Protein AF-E1TFX8-F1 (afdb_monomer_lite)

Foldseek 3Di:
DPPPPVVVVVVVVVVVVVVVVVPPPDDPDPPLVVVLVVLLVVLVVVLVVPPDDDDDLVVQLVSLVVSCVDPCCVVCVVSSVVSNVSSVVVVVVND

Structure (mmCIF, N/CA/C/O backbone):
data_AF-E1TFX8-F1
#
_entry.id   AF-E1TFX8-F1
#
loop_
_atom_site.group_PDB
_atom_site.id
_atom_site.type_symbol
_atom_site.label_atom_id
_atom_site.label_alt_id
_atom_site.label_comp_id
_atom_site.label_asym_id
_atom_site.label_entity_id
_atom_site.label_seq_id
_atom_site.pdbx_PDB_ins_code
_atom_site.Cartn_x
_atom_site.Cartn_y
_atom_site.Cartn_z
_atom_site.occupancy
_atom_site.B_iso_or_equiv
_atom_site.auth_seq_id
_atom_site.auth_comp_id
_atom_site.auth_asym_id
_atom_site.auth_atom_id
_atom_site.pdbx_PDB_model_num
ATOM 1 N N . MET A 1 1 ? -15.865 -39.625 -7.731 1.00 44.94 1 MET A N 1
ATOM 2 C CA . MET A 1 1 ? -14.517 -40.055 -7.296 1.00 44.94 1 MET A CA 1
ATOM 3 C C . MET A 1 1 ? -13.523 -39.767 -8.419 1.00 44.94 1 MET A C 1
ATOM 5 O O . MET A 1 1 ? -13.302 -40.648 -9.228 1.00 44.94 1 MET A O 1
ATOM 9 N N . ASN A 1 2 ? -12.925 -38.571 -8.484 1.00 45.44 2 ASN A N 1
ATOM 10 C CA . ASN A 1 2 ? -11.889 -38.249 -9.484 1.00 45.44 2 ASN A CA 1
ATOM 11 C C . ASN A 1 2 ? -10.609 -37.777 -8.777 1.00 45.44 2 ASN A C 1
ATOM 13 O O . ASN A 1 2 ? -10.224 -36.623 -8.875 1.00 45.44 2 ASN A O 1
ATOM 17 N N . LYS A 1 3 ? -9.952 -38.673 -8.028 1.00 53.53 3 LYS A N 1
ATOM 18 C CA . LYS A 1 3 ? -8.684 -38.379 -7.325 1.00 53.53 3 LYS A CA 1
ATOM 19 C C . LYS A 1 3 ? -7.437 -38.431 -8.230 1.00 53.53 3 LYS A C 1
ATOM 21 O O . LYS A 1 3 ? -6.325 -38.296 -7.734 1.00 53.53 3 LYS A O 1
ATOM 26 N N . LEU A 1 4 ? -7.609 -38.646 -9.536 1.00 51.16 4 LEU A N 1
ATOM 27 C CA . LEU A 1 4 ? -6.503 -38.818 -10.488 1.00 51.16 4 LEU A CA 1
ATOM 28 C C . LEU A 1 4 ? -6.177 -37.551 -11.297 1.00 51.16 4 LEU A C 1
ATOM 30 O O . LEU A 1 4 ? -5.059 -37.427 -11.784 1.00 51.16 4 LEU A O 1
ATOM 34 N N . GLN A 1 5 ? -7.100 -36.590 -11.411 1.00 49.12 5 GLN A N 1
ATOM 35 C CA . GLN A 1 5 ? -6.874 -35.364 -12.195 1.00 49.12 5 GLN A CA 1
ATOM 36 C C . GLN A 1 5 ? -6.106 -34.275 -11.424 1.00 49.12 5 GLN A C 1
ATOM 38 O O . GLN A 1 5 ? -5.319 -33.556 -12.035 1.00 49.12 5 GLN A O 1
ATOM 43 N N . ASP A 1 6 ? -6.214 -34.223 -10.092 1.00 49.66 6 ASP A N 1
ATOM 44 C CA . ASP A 1 6 ? -5.474 -33.249 -9.268 1.00 49.66 6 ASP A CA 1
ATOM 45 C C . ASP A 1 6 ? -3.960 -33.522 -9.194 1.00 49.66 6 ASP A C 1
ATOM 47 O O . ASP A 1 6 ? -3.158 -32.599 -9.043 1.00 49.66 6 ASP A O 1
ATOM 51 N N . GLN A 1 7 ? -3.531 -34.780 -9.343 1.00 48.00 7 GLN A N 1
ATOM 52 C CA . GLN A 1 7 ? -2.107 -35.136 -9.252 1.00 48.00 7 GLN A CA 1
ATOM 53 C C . GLN A 1 7 ? -1.314 -34.739 -10.506 1.00 48.00 7 GLN A C 1
ATOM 55 O O . GLN A 1 7 ? -0.148 -34.359 -10.397 1.00 48.00 7 GLN A O 1
ATOM 60 N N . PHE A 1 8 ? -1.942 -34.753 -11.687 1.00 44.53 8 PHE A N 1
ATOM 61 C CA . PHE A 1 8 ? -1.293 -34.321 -12.930 1.00 44.53 8 PHE A CA 1
ATOM 62 C C . PHE A 1 8 ? -1.106 -32.797 -13.005 1.00 44.53 8 PHE A C 1
ATOM 64 O O . PHE A 1 8 ? -0.107 -32.324 -13.556 1.00 44.53 8 PHE A O 1
ATOM 71 N N . TYR A 1 9 ? -2.011 -32.021 -12.398 1.00 47.06 9 TYR A N 1
ATOM 72 C CA . TYR A 1 9 ? -1.884 -30.562 -12.340 1.00 47.06 9 TYR A CA 1
ATOM 73 C C . TYR A 1 9 ? -0.759 -30.126 -11.385 1.00 47.06 9 TYR A C 1
ATOM 75 O O . TYR A 1 9 ? 0.085 -29.311 -11.754 1.00 47.06 9 TYR A O 1
ATOM 83 N N . ALA A 1 10 ? -0.662 -30.748 -10.205 1.00 49.34 10 ALA A N 1
ATOM 84 C CA . ALA A 1 10 ? 0.367 -30.419 -9.215 1.00 49.34 10 ALA A CA 1
ATOM 85 C C . ALA A 1 10 ? 1.794 -30.824 -9.645 1.00 49.34 10 ALA A C 1
ATOM 87 O O . ALA A 1 10 ? 2.758 -30.104 -9.370 1.00 49.34 10 ALA A O 1
ATOM 88 N N . ALA A 1 11 ? 1.952 -31.951 -10.352 1.00 46.88 11 ALA A N 1
ATOM 89 C CA . ALA A 1 11 ? 3.259 -32.394 -10.848 1.00 46.88 11 ALA A CA 1
ATOM 90 C C . ALA A 1 11 ? 3.850 -31.425 -11.892 1.00 46.88 11 ALA A C 1
ATOM 92 O O . ALA A 1 11 ? 5.063 -31.202 -11.928 1.00 46.88 11 ALA A O 1
ATOM 93 N N . SER A 1 12 ? 2.985 -30.786 -12.685 1.00 51.91 12 SER A N 1
ATOM 94 C CA . SER A 1 12 ? 3.381 -29.825 -13.718 1.00 51.91 12 SER A CA 1
ATOM 95 C C . SER A 1 12 ? 3.912 -28.508 -13.129 1.00 51.91 12 SER A C 1
ATOM 97 O O . SER A 1 12 ? 4.822 -27.905 -13.698 1.00 51.91 12 SER A O 1
ATOM 99 N N . ASP A 1 13 ? 3.411 -28.068 -11.968 1.00 51.69 13 ASP A N 1
ATOM 100 C CA . ASP A 1 13 ? 3.876 -26.847 -11.290 1.00 51.69 13 ASP A CA 1
ATOM 101 C C . ASP A 1 13 ? 5.268 -27.003 -10.656 1.00 51.69 13 ASP A C 1
ATOM 103 O O . ASP A 1 13 ? 6.104 -26.098 -10.743 1.00 51.69 13 ASP A O 1
ATOM 107 N N . CYS A 1 14 ? 5.545 -28.154 -10.037 1.00 49.97 14 CYS A N 1
ATOM 108 C CA . CYS A 1 14 ? 6.843 -28.426 -9.413 1.00 49.97 14 CYS A CA 1
ATOM 109 C C . CYS A 1 14 ? 7.969 -28.552 -10.451 1.00 49.97 14 CYS A C 1
ATOM 111 O O . CYS A 1 14 ? 9.076 -28.057 -10.223 1.00 49.97 14 CYS A O 1
ATOM 113 N N . GLN A 1 15 ? 7.685 -29.166 -11.604 1.00 52.56 15 GLN A N 1
ATOM 114 C CA . GLN A 1 15 ? 8.660 -29.315 -12.686 1.00 52.56 15 GLN A CA 1
ATOM 115 C C . GLN A 1 15 ? 8.993 -27.959 -13.332 1.00 52.56 15 GLN A C 1
ATOM 117 O O . GLN A 1 15 ? 10.169 -27.630 -13.499 1.00 52.56 15 GLN A O 1
ATOM 122 N N . ARG A 1 16 ? 7.978 -27.109 -13.555 1.00 53.22 16 ARG A N 1
ATOM 123 C CA . ARG A 1 16 ? 8.148 -25.742 -14.083 1.00 53.22 16 ARG A CA 1
ATOM 124 C C . ARG A 1 16 ? 9.030 -24.874 -13.181 1.00 53.22 16 ARG A C 1
ATOM 126 O O . ARG A 1 16 ? 9.831 -24.080 -13.669 1.00 53.22 16 ARG A O 1
ATOM 133 N N . ARG A 1 17 ? 8.921 -25.056 -11.859 1.00 51.47 17 ARG A N 1
ATOM 134 C CA . ARG A 1 17 ? 9.718 -24.323 -10.863 1.00 51.47 17 ARG A CA 1
ATOM 135 C C . ARG A 1 17 ? 11.205 -24.716 -10.891 1.00 51.47 17 ARG A C 1
ATOM 137 O O . ARG A 1 17 ? 12.052 -23.861 -10.653 1.00 51.47 17 ARG A O 1
ATOM 144 N N . ARG A 1 18 ? 11.532 -25.976 -11.222 1.00 52.09 18 ARG A N 1
ATOM 145 C CA . ARG A 1 18 ? 12.921 -26.458 -11.397 1.00 52.09 18 ARG A CA 1
ATOM 146 C C . ARG A 1 18 ? 13.538 -26.030 -12.728 1.00 52.09 18 ARG A C 1
ATOM 148 O O . ARG A 1 18 ? 14.718 -25.687 -12.762 1.00 52.09 18 ARG A O 1
ATOM 155 N N . GLU A 1 19 ? 12.765 -26.017 -13.810 1.00 48.75 19 GLU A N 1
ATOM 156 C CA . GLU A 1 19 ? 13.248 -25.533 -15.112 1.00 48.75 19 GLU A CA 1
ATOM 157 C C . GLU A 1 19 ? 13.470 -24.013 -15.114 1.00 48.75 19 GLU A C 1
ATOM 159 O O . GLU A 1 19 ? 14.450 -23.538 -15.691 1.00 48.75 19 GLU A O 1
ATOM 164 N N . GLN A 1 20 ? 12.660 -23.253 -14.365 1.00 51.94 20 GLN A N 1
ATOM 165 C CA . GLN A 1 20 ? 12.857 -21.811 -14.157 1.00 51.94 20 GLN A CA 1
ATOM 166 C C . GLN A 1 20 ? 14.208 -21.451 -13.520 1.00 51.94 20 GLN A C 1
ATOM 168 O O . GLN A 1 20 ? 14.700 -20.346 -13.732 1.00 51.94 20 GLN A O 1
ATOM 173 N N . THR A 1 21 ? 14.845 -22.364 -12.779 1.00 50.84 21 THR A N 1
ATOM 174 C CA . THR A 1 21 ? 16.149 -22.103 -12.147 1.00 50.84 21 THR A CA 1
ATOM 175 C C . THR A 1 21 ? 17.332 -22.279 -13.114 1.00 50.84 21 THR A C 1
ATOM 177 O O . THR A 1 21 ? 18.420 -21.790 -12.829 1.00 50.84 21 THR A O 1
ATOM 180 N N . ARG A 1 22 ? 17.156 -22.933 -14.276 1.00 48.62 22 ARG A N 1
ATOM 181 C CA . ARG A 1 22 ? 18.255 -23.184 -15.240 1.00 48.62 22 ARG A CA 1
ATOM 182 C C . ARG A 1 22 ? 18.407 -22.131 -16.339 1.00 48.62 22 ARG A C 1
ATOM 184 O O . ARG A 1 22 ? 19.434 -22.130 -17.007 1.00 48.62 22 ARG A O 1
ATOM 191 N N . LEU A 1 23 ? 17.435 -21.237 -16.520 1.00 50.53 23 LEU A N 1
ATOM 192 C CA . LEU A 1 23 ? 17.450 -20.222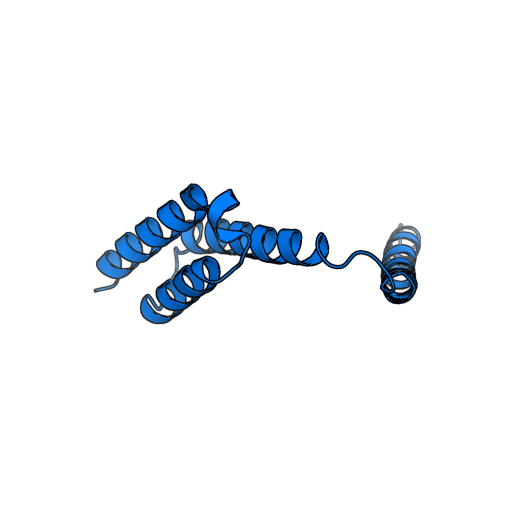 -17.588 1.00 50.53 23 LEU A CA 1
ATOM 193 C C . LEU A 1 23 ? 17.885 -18.822 -17.111 1.00 50.53 23 LEU A C 1
ATOM 195 O O . LEU A 1 23 ? 17.839 -17.865 -17.874 1.00 50.53 23 LEU A O 1
ATOM 199 N N . ALA A 1 24 ? 18.343 -18.687 -15.863 1.00 48.31 24 ALA A N 1
ATOM 200 C CA . ALA A 1 24 ? 18.719 -17.410 -15.250 1.00 48.31 24 ALA A CA 1
ATOM 201 C C . ALA A 1 24 ? 20.153 -16.934 -15.582 1.00 48.31 24 ALA A C 1
ATOM 203 O O . ALA A 1 24 ? 20.778 -16.248 -14.777 1.00 48.31 24 ALA A O 1
ATOM 204 N N . ILE A 1 25 ? 20.688 -17.275 -16.758 1.00 56.88 25 ILE A N 1
ATOM 205 C CA . ILE A 1 25 ? 21.962 -16.733 -17.254 1.00 56.88 25 ILE A CA 1
ATOM 206 C C . ILE A 1 25 ? 21.670 -16.006 -18.566 1.00 56.88 25 ILE A C 1
ATOM 208 O O . ILE A 1 25 ? 21.837 -16.599 -19.618 1.00 56.88 25 ILE A O 1
ATOM 212 N N . HIS A 1 26 ? 21.208 -14.751 -18.462 1.00 51.56 26 HIS A N 1
ATOM 213 C CA . HIS A 1 26 ? 20.878 -13.761 -19.515 1.00 51.56 26 HIS A CA 1
ATOM 214 C C . HIS A 1 26 ? 19.384 -13.373 -19.566 1.00 51.56 26 HIS A C 1
ATOM 216 O O . HIS A 1 26 ? 18.602 -13.950 -20.311 1.00 51.56 26 HIS A O 1
ATOM 222 N N . GLY A 1 27 ? 18.993 -12.338 -18.801 1.00 44.50 27 GLY A N 1
ATOM 223 C CA . GLY A 1 27 ? 17.676 -11.685 -18.951 1.00 44.50 27 GLY A CA 1
ATOM 224 C C . GLY A 1 27 ? 17.054 -11.084 -17.681 1.00 44.50 27 GLY A C 1
ATOM 225 O O . GLY A 1 27 ? 15.844 -11.176 -17.478 1.00 44.50 27 GLY A O 1
ATOM 226 N N . GLY A 1 28 ? 17.858 -10.501 -16.787 1.00 49.62 28 GLY A N 1
ATOM 227 C CA . GLY A 1 28 ? 17.429 -9.984 -15.480 1.00 49.62 28 GLY A CA 1
ATOM 228 C C . GLY A 1 28 ? 16.725 -8.624 -15.524 1.00 49.62 28 GLY A C 1
ATOM 229 O O . GLY A 1 28 ? 17.253 -7.635 -15.030 1.00 49.62 28 GLY A O 1
ATOM 230 N N . SER A 1 29 ? 15.525 -8.554 -16.097 1.00 50.88 29 SER A N 1
ATOM 231 C CA . SER A 1 29 ? 14.632 -7.401 -15.878 1.00 50.88 29 SER A CA 1
ATOM 232 C C . SER A 1 29 ? 13.161 -7.772 -15.753 1.00 50.88 29 SER A C 1
ATOM 234 O O . SER A 1 29 ? 12.453 -7.086 -15.037 1.00 50.88 29 SER A O 1
ATOM 236 N N . SER A 1 30 ? 12.687 -8.893 -16.306 1.00 50.62 30 SER A N 1
ATOM 237 C CA . SER A 1 30 ? 11.244 -9.200 -16.284 1.00 50.62 30 SER A CA 1
ATOM 238 C C . SER A 1 30 ? 10.704 -9.683 -14.927 1.00 50.62 30 SER A C 1
ATOM 240 O O . SER A 1 30 ? 9.514 -9.537 -14.661 1.00 50.62 30 SER A O 1
ATOM 242 N N . MET A 1 31 ? 11.546 -10.241 -14.046 1.00 52.16 31 MET A N 1
ATOM 243 C CA . MET A 1 31 ? 11.075 -10.849 -12.786 1.00 52.16 31 MET A CA 1
ATOM 244 C C . MET A 1 31 ? 10.675 -9.823 -11.715 1.00 52.16 31 MET A C 1
ATOM 246 O O . MET A 1 31 ? 9.790 -10.098 -10.909 1.00 52.16 31 MET A O 1
ATOM 250 N N . HIS A 1 32 ? 11.268 -8.625 -11.719 1.00 59.66 32 HIS A N 1
ATOM 251 C CA . HIS A 1 32 ? 10.963 -7.596 -10.715 1.00 59.66 32 HIS A CA 1
ATOM 252 C C . HIS A 1 32 ? 9.601 -6.925 -10.943 1.00 59.66 32 HIS A C 1
ATOM 254 O O . HIS A 1 32 ? 8.946 -6.527 -9.981 1.00 59.66 32 HIS A O 1
ATOM 260 N N . HIS A 1 33 ? 9.140 -6.855 -12.197 1.00 62.75 33 HIS A N 1
ATOM 261 C CA . HIS A 1 33 ? 7.863 -6.221 -12.538 1.00 62.75 33 HIS A CA 1
ATOM 262 C C . HIS A 1 33 ? 6.677 -6.997 -11.956 1.00 62.75 33 HIS A C 1
ATOM 264 O O . HIS A 1 33 ? 5.782 -6.390 -11.372 1.00 62.75 33 HIS A O 1
ATOM 270 N N . HIS A 1 34 ? 6.707 -8.329 -12.044 1.00 75.94 34 HIS A N 1
ATOM 271 C CA . HIS A 1 34 ? 5.638 -9.179 -11.516 1.00 75.94 34 HIS A CA 1
ATOM 272 C C . HIS A 1 34 ? 5.563 -9.160 -9.987 1.00 75.94 34 HIS A C 1
ATOM 274 O O . HIS A 1 34 ? 4.482 -9.308 -9.426 1.00 75.94 34 HIS A O 1
ATOM 280 N N . ILE A 1 35 ? 6.689 -8.955 -9.297 1.00 81.62 35 ILE A N 1
ATOM 281 C CA . ILE A 1 35 ? 6.709 -8.863 -7.831 1.00 81.62 35 ILE A CA 1
ATOM 282 C C . ILE A 1 35 ? 6.000 -7.585 -7.374 1.00 81.62 35 ILE A C 1
ATOM 284 O O . ILE A 1 35 ? 5.116 -7.658 -6.522 1.00 81.62 35 ILE A O 1
ATOM 288 N N . LEU A 1 36 ? 6.335 -6.435 -7.970 1.00 83.94 36 LEU A N 1
ATOM 289 C CA . LEU A 1 36 ? 5.682 -5.167 -7.636 1.00 83.94 36 LEU A CA 1
ATOM 290 C C . LEU A 1 36 ? 4.190 -5.191 -7.988 1.00 83.94 36 LEU A C 1
ATOM 292 O O . LEU A 1 36 ? 3.361 -4.734 -7.208 1.00 83.94 36 LEU A O 1
ATOM 296 N N . GLU A 1 37 ? 3.840 -5.739 -9.149 1.00 88.25 37 GLU A N 1
ATOM 297 C CA . GLU A 1 37 ? 2.448 -5.846 -9.580 1.00 88.25 37 GLU A CA 1
ATOM 298 C C . GLU A 1 37 ? 1.615 -6.737 -8.648 1.00 88.25 37 GLU A C 1
ATOM 300 O O . GLU A 1 37 ? 0.512 -6.349 -8.256 1.00 88.25 37 GLU A O 1
ATOM 305 N N . ASN A 1 38 ? 2.152 -7.890 -8.238 1.00 87.00 38 ASN A N 1
ATOM 306 C CA . ASN A 1 38 ? 1.498 -8.772 -7.273 1.00 87.00 38 ASN A CA 1
ATOM 307 C C . ASN A 1 38 ? 1.298 -8.084 -5.920 1.00 87.00 38 ASN A C 1
ATOM 309 O O . ASN A 1 38 ? 0.234 -8.219 -5.316 1.00 87.00 38 ASN A O 1
ATOM 313 N N . GLU A 1 39 ? 2.297 -7.328 -5.465 1.00 88.69 39 GLU A N 1
ATOM 314 C CA . GLU A 1 39 ? 2.210 -6.559 -4.227 1.00 88.69 39 GLU A CA 1
ATOM 315 C C . GLU A 1 39 ? 1.141 -5.460 -4.324 1.00 88.69 39 GLU A C 1
ATOM 317 O O . GLU A 1 39 ? 0.306 -5.334 -3.433 1.00 88.69 39 GLU A O 1
ATOM 322 N N . LEU A 1 40 ? 1.076 -4.727 -5.4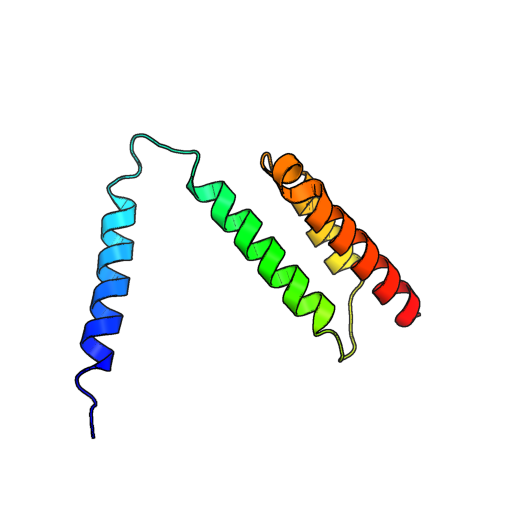39 1.00 90.12 40 LEU A N 1
ATOM 323 C CA . LEU A 1 40 ? 0.024 -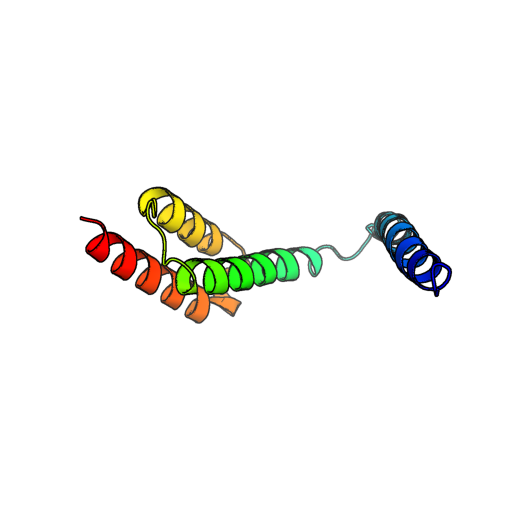3.735 -5.682 1.00 90.12 40 LEU A CA 1
ATOM 324 C C . LEU A 1 40 ? -1.374 -4.361 -5.642 1.00 90.12 40 LEU A C 1
ATOM 326 O O . LEU A 1 40 ? -2.256 -3.848 -4.957 1.00 90.12 40 LEU A O 1
ATOM 330 N N . VAL A 1 41 ? -1.574 -5.486 -6.337 1.00 91.25 41 VAL A N 1
ATOM 331 C CA . VAL A 1 41 ? -2.858 -6.209 -6.339 1.00 91.25 41 VAL A CA 1
ATOM 332 C C . VAL A 1 41 ? -3.217 -6.695 -4.935 1.00 91.25 41 VAL A C 1
ATOM 334 O O . VAL A 1 41 ? -4.379 -6.624 -4.529 1.00 91.25 41 VAL A O 1
ATOM 337 N N . HIS A 1 42 ? -2.234 -7.194 -4.185 1.00 89.81 42 HIS A N 1
ATOM 338 C CA . HIS A 1 42 ? -2.433 -7.621 -2.807 1.00 89.81 42 HIS A CA 1
ATOM 339 C C . HIS A 1 42 ? -2.891 -6.453 -1.927 1.00 89.81 42 HIS A C 1
ATOM 341 O O . HIS A 1 42 ? -3.919 -6.569 -1.258 1.00 89.81 42 HIS A O 1
ATOM 347 N N . LEU A 1 43 ? -2.190 -5.320 -1.976 1.00 88.81 43 LEU A N 1
ATOM 348 C CA . LEU A 1 43 ? -2.515 -4.134 -1.185 1.00 88.81 43 LEU A CA 1
ATOM 349 C C . LEU A 1 43 ? -3.887 -3.567 -1.535 1.00 88.81 43 LEU A C 1
ATOM 351 O O . LEU A 1 43 ? -4.671 -3.295 -0.631 1.00 88.81 43 LEU A O 1
ATOM 355 N N . GLU A 1 44 ? -4.217 -3.455 -2.822 1.00 90.94 44 GLU A N 1
ATOM 356 C CA . GLU A 1 44 ? -5.532 -2.989 -3.275 1.00 90.94 44 GLU A CA 1
ATOM 357 C C . GLU A 1 44 ? -6.664 -3.851 -2.709 1.00 90.94 44 GLU A C 1
ATOM 359 O O . GLU A 1 44 ? -7.672 -3.322 -2.239 1.00 90.94 44 GLU A O 1
ATOM 364 N N . ARG A 1 45 ? -6.492 -5.178 -2.698 1.00 88.12 45 ARG A N 1
ATOM 365 C CA . ARG A 1 45 ? -7.485 -6.106 -2.142 1.00 88.12 45 ARG A CA 1
ATOM 366 C C . ARG A 1 45 ? -7.572 -6.017 -0.628 1.00 88.12 45 ARG A C 1
ATOM 368 O O . ARG A 1 45 ? -8.682 -5.952 -0.106 1.00 88.12 45 ARG A O 1
ATOM 375 N N . VAL A 1 46 ? -6.434 -6.023 0.069 1.00 86.06 46 VAL A N 1
ATOM 376 C CA . VAL A 1 46 ? -6.409 -5.998 1.536 1.00 86.06 46 VAL A CA 1
ATOM 377 C C . VAL A 1 46 ? -7.006 -4.698 2.044 1.00 86.06 46 VAL A C 1
ATOM 379 O O . VAL A 1 46 ? -7.965 -4.763 2.797 1.00 86.06 46 VAL A O 1
ATOM 382 N N . ILE A 1 47 ? -6.530 -3.544 1.572 1.00 83.75 47 ILE A N 1
ATOM 383 C CA . ILE A 1 47 ? -7.032 -2.223 1.978 1.00 83.75 47 ILE A CA 1
ATOM 384 C C . ILE A 1 47 ? -8.535 -2.092 1.708 1.00 83.75 47 ILE A C 1
ATOM 386 O O . ILE A 1 47 ? -9.264 -1.625 2.576 1.00 83.75 47 ILE A O 1
ATOM 390 N N . SER A 1 48 ? -9.024 -2.575 0.560 1.00 82.56 48 SER A N 1
ATOM 391 C CA . SER A 1 48 ? -10.468 -2.569 0.259 1.00 82.56 48 SER A CA 1
ATOM 392 C C . SER A 1 48 ? -11.282 -3.523 1.142 1.00 82.56 48 SER A C 1
ATOM 394 O O . SER A 1 48 ? -12.485 -3.340 1.290 1.00 82.56 48 SER A O 1
ATOM 396 N N . SER A 1 49 ? -10.642 -4.553 1.700 1.00 76.81 49 SER A N 1
ATOM 397 C CA . SER A 1 49 ? -11.276 -5.577 2.542 1.00 76.81 49 SER A CA 1
ATOM 398 C C . SER A 1 49 ? -11.064 -5.341 4.038 1.00 76.81 49 SER A C 1
ATOM 400 O O . SER A 1 49 ? -11.536 -6.144 4.846 1.00 76.81 49 SER A O 1
ATOM 402 N N . VAL A 1 50 ? -10.358 -4.274 4.433 1.00 71.69 50 VAL A N 1
ATOM 403 C CA . VAL A 1 50 ? -10.206 -3.880 5.839 1.00 71.69 50 VAL A CA 1
ATOM 404 C C . VAL A 1 50 ? -11.579 -3.446 6.354 1.00 71.69 50 VAL A C 1
ATOM 406 O O . VAL A 1 50 ? -11.978 -2.292 6.289 1.00 71.69 50 VAL A O 1
ATOM 409 N N . SER A 1 51 ? -12.329 -4.424 6.854 1.00 60.94 51 SER A N 1
ATOM 410 C CA . SER A 1 51 ? -13.548 -4.241 7.643 1.00 60.94 51 SER A CA 1
ATOM 411 C C . SER A 1 51 ? -13.287 -4.497 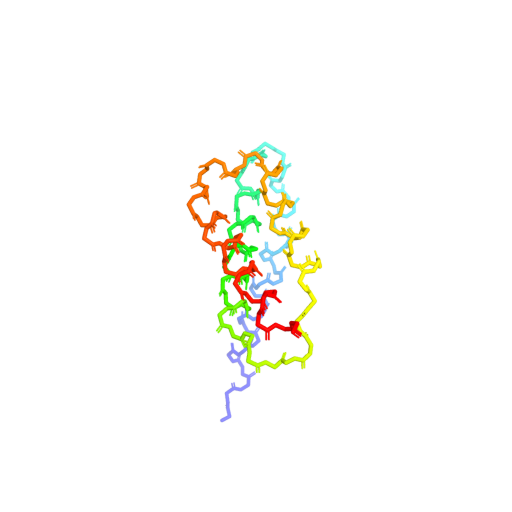9.129 1.00 60.94 51 SER A C 1
ATOM 413 O O . SER A 1 51 ? -14.147 -4.203 9.957 1.00 60.94 51 SER A O 1
ATOM 415 N N . GLN A 1 52 ? -12.139 -5.086 9.482 1.00 59.38 52 GLN A N 1
ATOM 416 C CA . GLN A 1 52 ? -11.887 -5.612 10.819 1.00 59.38 52 GLN A CA 1
ATOM 417 C C . GLN A 1 52 ? -10.640 -4.972 11.423 1.00 59.38 52 GLN A C 1
ATOM 419 O O . GLN A 1 52 ? -9.524 -5.143 10.936 1.00 59.38 52 GLN A O 1
ATOM 424 N N . LYS A 1 53 ? -10.864 -4.203 12.493 1.00 62.03 53 LYS A N 1
ATOM 425 C CA . LYS A 1 53 ? -9.813 -3.708 13.381 1.00 62.03 53 LYS A CA 1
ATOM 426 C C . LYS A 1 53 ? -9.070 -4.912 13.997 1.00 62.03 53 LYS A C 1
ATOM 428 O O . LYS A 1 53 ? -9.714 -5.924 14.277 1.00 62.03 53 LYS A O 1
ATOM 433 N N . PRO A 1 54 ? -7.756 -4.805 14.255 1.00 68.44 54 PRO A N 1
ATOM 434 C CA . PRO A 1 54 ? -6.943 -3.591 14.168 1.00 68.44 54 PRO A CA 1
ATOM 435 C C . PRO A 1 54 ? -6.322 -3.370 12.778 1.00 68.44 54 PRO A C 1
ATOM 437 O O . PRO A 1 54 ? -5.680 -4.253 12.216 1.00 68.44 54 PRO A O 1
ATOM 440 N N . PHE A 1 55 ? -6.467 -2.151 12.253 1.00 73.88 55 PHE A N 1
ATOM 441 C CA . PHE A 1 55 ? -5.706 -1.664 11.102 1.00 73.88 55 PHE A CA 1
ATOM 442 C C . PHE A 1 55 ? -4.494 -0.893 11.642 1.00 73.88 55 PHE A C 1
ATOM 444 O O . PHE A 1 55 ? -4.708 0.107 12.317 1.00 73.88 55 PHE A O 1
ATOM 451 N N . PRO A 1 56 ? -3.245 -1.348 11.428 1.00 83.25 56 PRO A N 1
ATOM 452 C CA . PRO A 1 56 ? -2.048 -0.625 11.862 1.00 83.25 56 PRO A CA 1
ATOM 453 C C . PRO A 1 56 ? -1.610 0.398 10.791 1.00 83.25 56 PRO A C 1
ATOM 455 O O . PRO A 1 56 ? -0.902 0.031 9.848 1.00 83.25 56 PRO A O 1
ATOM 458 N N . PRO A 1 57 ? -1.988 1.687 10.894 1.00 80.31 57 PRO A N 1
ATOM 459 C CA . PRO A 1 57 ? -1.762 2.660 9.824 1.00 80.31 57 PRO A CA 1
ATOM 460 C C . PRO A 1 57 ? -0.280 2.960 9.566 1.00 80.31 57 PRO A C 1
ATOM 462 O O . PRO A 1 57 ? 0.091 3.344 8.460 1.00 80.31 57 PRO A O 1
ATOM 465 N N . THR A 1 58 ? 0.595 2.802 10.561 1.00 85.81 58 THR A N 1
ATOM 466 C CA . THR A 1 58 ? 2.048 2.989 10.403 1.00 85.81 58 THR A CA 1
ATOM 467 C C . THR A 1 58 ? 2.667 1.909 9.518 1.00 85.81 58 THR A C 1
ATOM 469 O O . THR A 1 58 ? 3.363 2.238 8.560 1.00 85.81 58 THR A O 1
ATOM 472 N N . TYR A 1 59 ? 2.332 0.639 9.764 1.00 87.69 59 TYR A N 1
ATOM 473 C CA . TYR 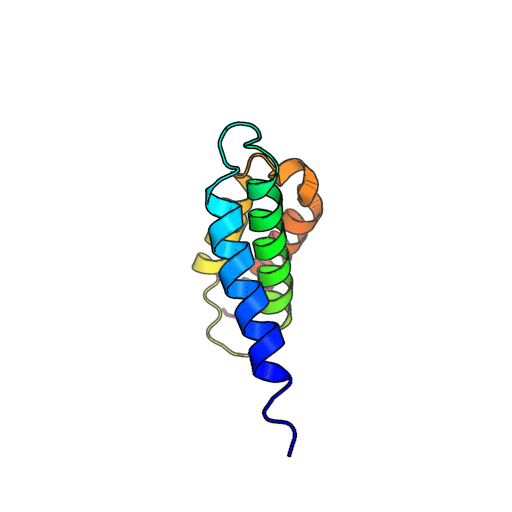A 1 59 ? 2.794 -0.501 8.966 1.00 87.69 59 TYR A CA 1
ATOM 474 C C . TYR A 1 59 ? 2.381 -0.383 7.491 1.00 87.69 59 TYR A C 1
ATOM 476 O O . TYR A 1 59 ? 3.196 -0.573 6.586 1.00 87.69 59 TYR A O 1
ATOM 484 N N . TRP A 1 60 ? 1.118 -0.031 7.227 1.00 87.69 60 TRP A N 1
ATOM 485 C CA . TRP A 1 60 ? 0.624 0.098 5.854 1.00 87.69 60 TRP A CA 1
ATOM 486 C C . TRP A 1 60 ? 1.217 1.300 5.118 1.00 87.69 60 TRP A C 1
ATOM 488 O O . TRP A 1 60 ? 1.501 1.191 3.925 1.00 87.69 60 TRP A O 1
ATOM 498 N N . ARG A 1 61 ? 1.464 2.420 5.813 1.00 88.56 61 ARG A N 1
ATOM 499 C CA . ARG A 1 61 ? 2.176 3.569 5.230 1.00 88.56 61 ARG A CA 1
ATOM 500 C C . ARG A 1 61 ? 3.580 3.178 4.789 1.00 88.56 61 ARG A C 1
ATOM 502 O O . ARG A 1 61 ? 3.930 3.410 3.637 1.00 88.56 61 ARG A O 1
ATOM 509 N N . GLU A 1 62 ? 4.341 2.521 5.658 1.00 89.38 62 GLU A N 1
ATOM 510 C CA . GLU A 1 62 ? 5.699 2.068 5.343 1.00 89.38 62 GLU A CA 1
ATOM 511 C C . GLU A 1 62 ? 5.721 1.102 4.146 1.00 89.38 62 GLU A C 1
ATOM 513 O O . GLU A 1 62 ? 6.527 1.256 3.228 1.00 89.38 62 GLU A O 1
ATOM 518 N N . ARG A 1 63 ? 4.773 0.156 4.087 1.00 88.50 63 ARG A N 1
ATOM 519 C CA . ARG A 1 63 ? 4.609 -0.755 2.939 1.00 88.50 63 ARG A CA 1
ATOM 520 C C . ARG A 1 63 ? 4.375 -0.013 1.625 1.00 88.50 63 ARG A C 1
ATOM 522 O O . ARG A 1 63 ? 4.979 -0.391 0.626 1.00 88.50 63 ARG A O 1
ATOM 529 N N . VAL A 1 64 ? 3.543 1.030 1.614 1.00 90.38 64 VAL A N 1
ATOM 530 C CA . VAL A 1 64 ? 3.291 1.832 0.405 1.00 90.38 64 VAL A CA 1
ATOM 531 C C . VAL A 1 64 ? 4.498 2.703 0.037 1.00 90.38 64 VAL A C 1
ATOM 533 O O . VAL A 1 64 ? 4.823 2.808 -1.146 1.00 90.38 64 VAL A O 1
ATOM 536 N N . GLU A 1 65 ? 5.206 3.284 1.011 1.00 91.25 65 GLU A N 1
ATOM 537 C CA . GLU A 1 65 ? 6.446 4.033 0.751 1.00 91.25 65 GLU A CA 1
ATOM 538 C C . GLU A 1 65 ? 7.532 3.144 0.134 1.00 91.25 65 GLU A C 1
ATOM 540 O O . GLU A 1 65 ? 8.192 3.546 -0.826 1.00 91.25 65 GLU A O 1
ATOM 545 N N . ASN A 1 66 ? 7.648 1.894 0.585 1.00 88.62 66 ASN A N 1
ATOM 546 C CA . ASN A 1 66 ? 8.593 0.935 0.017 1.00 88.62 66 ASN A CA 1
ATOM 547 C C . ASN A 1 66 ? 8.339 0.668 -1.478 1.00 88.62 66 ASN A C 1
ATOM 549 O O . ASN A 1 66 ? 9.295 0.475 -2.230 1.00 88.62 66 ASN A O 1
ATOM 553 N N . LEU A 1 67 ? 7.089 0.750 -1.956 1.00 88.75 67 LEU A N 1
ATOM 554 C CA . LEU A 1 67 ? 6.778 0.608 -3.388 1.00 88.75 67 LEU A CA 1
ATOM 555 C C . LEU A 1 67 ? 7.395 1.723 -4.230 1.00 88.75 67 LEU A C 1
ATOM 557 O O . LEU A 1 67 ? 7.764 1.482 -5.377 1.00 88.75 67 LEU A O 1
ATOM 561 N N . LYS A 1 68 ? 7.525 2.934 -3.675 1.00 88.38 68 LYS A N 1
ATOM 562 C CA . LYS A 1 68 ? 8.092 4.091 -4.385 1.00 88.38 68 LYS A CA 1
ATOM 563 C C . LYS A 1 68 ? 9.589 3.947 -4.633 1.00 88.38 68 LYS A C 1
ATOM 565 O O . LYS A 1 68 ? 10.109 4.566 -5.553 1.00 88.38 68 LYS A O 1
ATOM 570 N N . THR A 1 69 ? 10.272 3.126 -3.836 1.00 87.31 69 THR A N 1
ATOM 571 C CA . THR A 1 69 ? 11.708 2.851 -4.002 1.00 87.31 69 THR A CA 1
ATOM 572 C C . THR A 1 69 ? 11.994 1.874 -5.145 1.00 87.31 69 THR A C 1
ATOM 574 O O . THR A 1 69 ? 13.135 1.746 -5.587 1.00 87.31 69 THR A O 1
ATOM 577 N N . SER A 1 70 ? 10.961 1.195 -5.657 1.00 84.75 70 SER A N 1
ATOM 578 C CA . SER A 1 70 ? 11.098 0.284 -6.786 1.00 84.75 70 SER A CA 1
ATOM 579 C C . SER A 1 70 ? 11.419 1.048 -8.081 1.00 84.75 70 SER A C 1
ATOM 581 O O . SER A 1 70 ? 10.743 2.031 -8.390 1.00 84.75 70 SER A O 1
ATOM 583 N N . PRO A 1 71 ? 12.355 0.558 -8.920 1.00 84.31 71 PRO A N 1
ATOM 584 C CA . PRO A 1 71 ? 12.613 1.127 -10.247 1.00 84.31 71 PRO A CA 1
ATOM 585 C C . PRO A 1 71 ? 11.365 1.195 -11.142 1.00 84.31 71 PRO A C 1
ATOM 587 O O . PRO A 1 71 ? 11.278 2.022 -12.046 1.00 84.31 71 PRO A O 1
ATOM 590 N N . GLN A 1 72 ? 10.383 0.326 -10.890 1.00 83.75 72 GLN A N 1
ATOM 591 C CA . GLN A 1 72 ? 9.132 0.238 -11.636 1.00 83.75 72 GLN A CA 1
ATOM 592 C C . GLN A 1 72 ? 8.024 1.154 -11.086 1.00 83.75 72 GLN A C 1
ATOM 594 O O . GLN A 1 72 ? 6.937 1.205 -11.665 1.00 83.75 72 GLN A O 1
ATOM 599 N N . ALA A 1 73 ? 8.274 1.899 -10.003 1.00 84.44 73 ALA A N 1
ATOM 600 C CA . ALA A 1 73 ? 7.278 2.755 -9.357 1.00 84.44 73 ALA A CA 1
ATOM 601 C C . ALA A 1 73 ? 6.651 3.772 -10.322 1.00 84.44 73 ALA A C 1
ATOM 603 O O . ALA A 1 73 ? 5.444 4.003 -10.272 1.00 84.44 73 ALA A O 1
ATOM 604 N N . THR A 1 74 ? 7.435 4.321 -11.255 1.00 87.12 74 THR A N 1
ATOM 605 C CA . THR A 1 74 ? 6.962 5.288 -12.260 1.00 87.12 74 THR A CA 1
ATOM 606 C C . THR A 1 74 ? 5.820 4.730 -13.114 1.00 87.12 74 THR A C 1
ATOM 608 O O . THR A 1 74 ? 4.848 5.437 -13.392 1.00 87.12 74 THR A O 1
ATOM 611 N N . MET A 1 75 ? 5.879 3.443 -13.478 1.00 89.00 75 MET A N 1
ATOM 612 C CA . MET A 1 75 ? 4.829 2.788 -14.269 1.00 89.00 75 MET A CA 1
ATOM 613 C C . MET A 1 75 ? 3.517 2.647 -13.491 1.00 89.00 75 MET A C 1
ATOM 615 O O . MET A 1 75 ? 2.441 2.690 -14.079 1.00 89.00 75 MET A O 1
ATOM 619 N N . TYR A 1 76 ? 3.598 2.521 -12.165 1.00 89.19 76 TYR A N 1
ATOM 620 C CA . TYR A 1 76 ? 2.450 2.296 -11.288 1.00 89.19 76 TYR A CA 1
ATOM 621 C C . TYR A 1 76 ? 2.115 3.499 -10.398 1.00 89.19 76 TYR A C 1
ATOM 623 O O . TYR A 1 76 ? 1.365 3.357 -9.431 1.00 89.19 76 TYR A O 1
ATOM 631 N N . HIS A 1 77 ? 2.629 4.689 -10.722 1.00 89.25 77 HIS A N 1
ATOM 632 C CA . HIS A 1 77 ? 2.534 5.874 -9.863 1.00 89.25 77 HIS A CA 1
ATOM 633 C C . HIS A 1 77 ? 1.090 6.208 -9.452 1.00 89.25 77 HIS A C 1
ATOM 635 O O . HIS A 1 77 ? 0.847 6.544 -8.296 1.00 89.25 77 HIS A O 1
ATOM 641 N N . GLN A 1 78 ? 0.116 6.049 -10.356 1.00 92.38 78 GLN A N 1
ATOM 642 C CA . GLN A 1 78 ? -1.302 6.297 -10.061 1.00 92.38 78 GLN A CA 1
ATOM 643 C C . GLN A 1 78 ? -1.865 5.305 -9.037 1.00 92.38 78 GLN A C 1
ATOM 645 O O . GLN A 1 78 ? -2.606 5.696 -8.136 1.00 92.38 78 GLN A O 1
ATOM 650 N N . ARG A 1 79 ? -1.495 4.023 -9.152 1.00 93.44 79 ARG A N 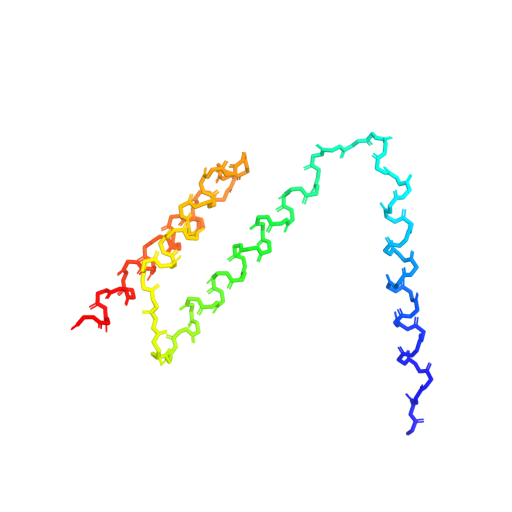1
ATOM 651 C CA . ARG A 1 79 ? -1.926 2.971 -8.219 1.00 93.44 79 ARG A CA 1
ATOM 652 C C . ARG A 1 79 ? -1.309 3.196 -6.844 1.00 93.44 79 ARG A C 1
ATOM 654 O O . ARG A 1 79 ? -2.024 3.170 -5.848 1.00 93.44 79 ARG A O 1
ATOM 661 N N . ILE A 1 80 ? -0.015 3.515 -6.799 1.00 93.19 80 ILE A N 1
ATOM 662 C CA . ILE A 1 80 ? 0.695 3.838 -5.555 1.00 93.19 80 ILE A CA 1
ATOM 663 C C . ILE A 1 80 ? 0.070 5.069 -4.884 1.00 93.19 80 ILE A C 1
ATOM 665 O O . ILE A 1 80 ? -0.237 5.019 -3.697 1.00 93.19 80 ILE A O 1
ATOM 669 N N . ALA A 1 81 ? -0.203 6.142 -5.633 1.00 93.38 81 ALA A N 1
ATOM 670 C CA . ALA A 1 81 ? -0.845 7.343 -5.096 1.00 93.38 81 ALA A CA 1
ATOM 671 C C . ALA A 1 81 ? -2.247 7.058 -4.532 1.00 93.38 81 ALA A C 1
ATOM 673 O O . ALA A 1 81 ? -2.598 7.541 -3.453 1.00 93.38 81 ALA A O 1
ATOM 674 N N . ARG A 1 82 ? -3.041 6.230 -5.225 1.00 93.88 82 ARG A N 1
ATOM 675 C CA . ARG A 1 82 ? -4.354 5.791 -4.737 1.00 93.88 82 ARG A CA 1
ATOM 676 C C . ARG A 1 82 ? -4.235 4.998 -3.435 1.00 93.88 82 ARG A C 1
ATOM 678 O O . ARG A 1 82 ? -4.998 5.256 -2.510 1.00 93.88 82 ARG A O 1
ATOM 685 N N . LEU A 1 83 ? -3.281 4.072 -3.348 1.00 91.69 83 LEU A N 1
ATOM 686 C CA . LEU A 1 83 ? -3.019 3.305 -2.130 1.00 91.69 83 LEU A CA 1
ATOM 687 C C . LEU A 1 83 ? -2.594 4.210 -0.969 1.00 91.69 83 LEU A C 1
ATOM 689 O O . LEU A 1 83 ? -3.146 4.077 0.118 1.00 91.69 83 LEU A O 1
ATOM 693 N N . SER A 1 84 ? -1.692 5.171 -1.200 1.00 92.06 84 SER A N 1
ATOM 694 C CA . SER A 1 84 ? -1.297 6.156 -0.181 1.00 92.06 84 SER A CA 1
ATOM 695 C C . SER A 1 84 ? -2.504 6.914 0.370 1.00 92.06 84 SER A C 1
ATOM 697 O O . SER A 1 84 ? -2.627 7.069 1.583 1.00 92.06 84 SER A O 1
ATOM 699 N N . ARG A 1 85 ? -3.416 7.348 -0.508 1.00 91.38 85 ARG A N 1
ATOM 700 C CA . ARG A 1 85 ? -4.640 8.045 -0.106 1.00 91.38 85 ARG A CA 1
ATOM 701 C C . ARG A 1 85 ? -5.570 7.153 0.720 1.00 91.38 85 ARG A C 1
ATOM 703 O O . ARG A 1 85 ? -6.020 7.582 1.773 1.00 91.38 85 ARG A O 1
ATOM 710 N N . LEU A 1 86 ? -5.826 5.921 0.278 1.00 88.31 86 LEU A N 1
ATOM 711 C CA . LEU A 1 86 ? -6.702 4.992 1.001 1.00 88.31 86 LEU A CA 1
ATOM 712 C C . LEU A 1 86 ? -6.146 4.631 2.384 1.00 88.31 86 LEU A C 1
ATOM 714 O O . LEU A 1 86 ? -6.898 4.550 3.348 1.00 88.31 86 LEU A O 1
ATOM 718 N N . VAL A 1 87 ? -4.829 4.438 2.499 1.00 87.88 87 VAL A N 1
ATOM 719 C CA . VAL A 1 87 ? -4.184 4.179 3.794 1.00 87.88 87 VAL A CA 1
ATOM 720 C C . VAL A 1 87 ? -4.312 5.384 4.727 1.00 87.88 87 VAL A C 1
ATOM 722 O O . VAL A 1 87 ? -4.536 5.189 5.918 1.00 87.88 87 VAL A O 1
ATOM 725 N N . ALA A 1 88 ? -4.190 6.608 4.204 1.00 87.69 88 ALA A N 1
ATOM 726 C CA . ALA A 1 88 ? -4.416 7.819 4.989 1.00 87.69 88 ALA A CA 1
ATOM 727 C C . ALA A 1 88 ? -5.876 7.917 5.460 1.00 87.69 88 ALA A C 1
ATOM 729 O O . ALA A 1 88 ? -6.108 8.067 6.650 1.00 87.69 88 ALA A O 1
ATOM 730 N N . GLU A 1 89 ? -6.851 7.733 4.564 1.00 86.94 89 GLU A N 1
ATOM 731 C CA . GLU A 1 89 ? -8.282 7.743 4.911 1.00 86.94 89 GLU A CA 1
ATOM 732 C C . GLU A 1 89 ? -8.629 6.684 5.975 1.00 86.94 89 GLU A C 1
ATOM 734 O O . GLU A 1 89 ? -9.379 6.963 6.907 1.00 86.94 89 GLU A O 1
ATOM 739 N N . LEU A 1 90 ? -8.050 5.481 5.885 1.00 81.31 90 LEU A N 1
ATOM 740 C CA . LEU A 1 90 ? -8.245 4.431 6.890 1.00 81.31 90 LEU A CA 1
ATOM 741 C C . LEU A 1 90 ? -7.596 4.753 8.240 1.00 81.31 90 LEU A C 1
ATOM 743 O O . LEU A 1 90 ? -8.123 4.329 9.265 1.00 81.31 90 LEU A O 1
ATOM 747 N N . ALA A 1 91 ? -6.470 5.471 8.256 1.00 81.06 91 ALA A N 1
ATOM 748 C CA . ALA A 1 91 ? -5.814 5.875 9.497 1.00 81.06 91 ALA A CA 1
ATOM 749 C C . ALA A 1 91 ? -6.713 6.810 10.322 1.00 81.06 91 ALA A C 1
ATOM 751 O O . ALA A 1 91 ? -6.908 6.564 11.510 1.00 81.06 91 ALA A O 1
ATOM 752 N N . GLU A 1 92 ? -7.334 7.794 9.667 1.00 78.81 92 GLU A N 1
ATOM 753 C CA . GLU A 1 92 ? -8.250 8.763 10.291 1.00 78.81 92 GLU A CA 1
ATOM 754 C C . GLU A 1 92 ? -9.533 8.111 10.844 1.00 78.81 92 GLU A C 1
ATOM 756 O O . GLU A 1 92 ? -10.144 8.622 11.773 1.00 78.81 92 GLU A O 1
ATOM 761 N N . LEU A 1 93 ? -9.963 6.965 10.298 1.00 71.31 93 LEU A N 1
ATOM 762 C CA . LEU A 1 93 ? -11.146 6.226 10.777 1.00 71.31 93 LEU A CA 1
ATOM 763 C C . LEU A 1 93 ? -10.870 5.348 12.011 1.00 71.31 93 LEU A C 1
ATOM 765 O O . LEU A 1 93 ? -11.782 4.704 12.549 1.00 71.31 93 LEU A O 1
ATOM 769 N N . THR A 1 94 ? -9.604 5.234 12.410 1.00 61.56 94 THR A N 1
ATOM 770 C CA . THR A 1 94 ? -9.175 4.368 13.514 1.00 61.56 94 THR A CA 1
ATOM 771 C C . THR A 1 94 ? -8.756 5.102 14.782 1.00 61.56 94 THR A C 1
ATOM 773 O O . THR A 1 94 ? -8.641 4.422 15.806 1.00 61.56 94 THR A O 1
ATOM 776 N N . GLU A 1 95 ? -8.594 6.426 14.727 1.00 53.22 95 GLU A N 1
ATOM 777 C CA . GLU A 1 95 ? -8.494 7.327 15.891 1.00 53.22 95 GLU A CA 1
ATOM 778 C C . GLU A 1 95 ? -9.886 7.727 16.410 1.00 53.22 95 GLU A C 1
ATOM 780 O O . GLU A 1 95 ? -10.022 7.863 17.648 1.00 53.22 95 GLU A O 1
#

pLDDT: mean 72.39, std 17.67, range [44.5, 93.88]

Secondary structure (DSSP, 8-state):
--TTHHHHHHHHHHHHHHHTTTS-SS-TTHHHHHHHHHHHHHHHHHHHH--SS---HHHHHHHHHHHHTSTTGGGGHHHHHHHHHHHHHHHHTT-

Radius of gyration: 18.74 Å; chains: 1; bounding box: 36×49×35 Å

Organism: Burkholderia sp. (strain CCGE1003) (NCBI:txid640512)

Sequence (95 aa):
MNKLQDQFYAASDCQRRREQTRLAIHGGSSMHHHILENELVHLERVISSVSQKPFPPTYWRERVENLKTSPQATMYHQRIARLSRLVAELAELTE